Protein AF-A0A099Y282-F1 (afdb_monomer_lite)

Secondary structure (DSSP, 8-state):
-HHHHHHHHHHTTS-GGGTTTHHHHHHHHHHHHHHHHHHHHTSSSHHHHHHHHH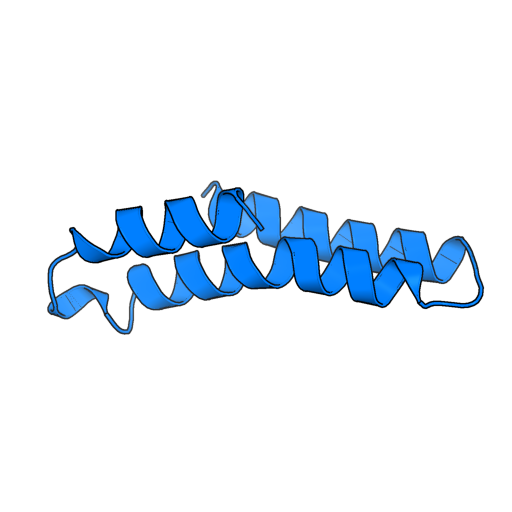HHHHHHHHHH-

Radius of gyration: 13.41 Å; chains: 1; bounding box: 30×16×38 Å

Foldseek 3Di:
DVQLVVLLVVLVPPPPVCVVPPSVLLNVLSVLQVVLQVVLVPDDDPVSNVVSNVRSVVSVVSNVD

Sequence (65 aa):
MELVNAIYTFVEAFPNTEKYGLSSQITRSAVSIPSNIAEGASRNSEKDFARFLEIALGSAFELET

Structure (mmCIF, N/CA/C/O backbone):
data_AF-A0A099Y282-F1
#
_entry.id   AF-A0A099Y282-F1
#
loop_
_atom_site.group_PDB
_atom_site.id
_atom_site.type_symbol
_atom_site.label_atom_id
_atom_site.label_alt_id
_atom_site.label_comp_id
_atom_site.label_asym_id
_atom_site.label_entity_id
_atom_site.label_seq_id
_atom_site.pdbx_PDB_ins_code
_atom_site.Cartn_x
_atom_site.Cartn_y
_atom_site.Cartn_z
_atom_site.occupancy
_atom_site.B_iso_or_equiv
_atom_site.auth_seq_id
_atom_site.auth_comp_id
_atom_site.auth_asym_id
_atom_site.auth_atom_id
_atom_site.pdbx_PDB_model_num
ATOM 1 N N . MET A 1 1 ? -8.276 -3.048 -6.299 1.00 87.12 1 MET A N 1
ATOM 2 C CA . MET A 1 1 ? -8.833 -2.165 -5.247 1.00 87.12 1 MET A CA 1
ATOM 3 C C . MET A 1 1 ? -9.749 -2.892 -4.262 1.00 87.12 1 MET A C 1
ATOM 5 O O . MET A 1 1 ? -10.033 -2.323 -3.220 1.00 87.12 1 MET A O 1
ATOM 9 N N . GLU A 1 2 ? -10.170 -4.135 -4.523 1.00 96.25 2 GLU A N 1
ATOM 10 C CA . GLU A 1 2 ? -11.045 -4.899 -3.612 1.00 96.25 2 GLU A CA 1
ATOM 11 C C . GLU A 1 2 ? -10.482 -5.037 -2.189 1.00 96.25 2 GLU A C 1
ATOM 13 O O . GLU A 1 2 ? -11.203 -4.755 -1.237 1.00 96.25 2 GLU A O 1
ATOM 18 N N . LEU A 1 3 ? -9.187 -5.357 -2.043 1.00 95.25 3 LEU A N 1
ATOM 19 C CA . LEU A 1 3 ? -8.508 -5.416 -0.739 1.00 95.25 3 LEU A CA 1
ATOM 20 C C . LEU A 1 3 ? -8.658 -4.109 0.050 1.00 95.25 3 LEU A C 1
ATOM 22 O O . LEU A 1 3 ? -9.017 -4.131 1.220 1.00 95.25 3 LEU A O 1
ATOM 26 N N . VAL A 1 4 ? -8.409 -2.969 -0.601 1.00 97.75 4 VA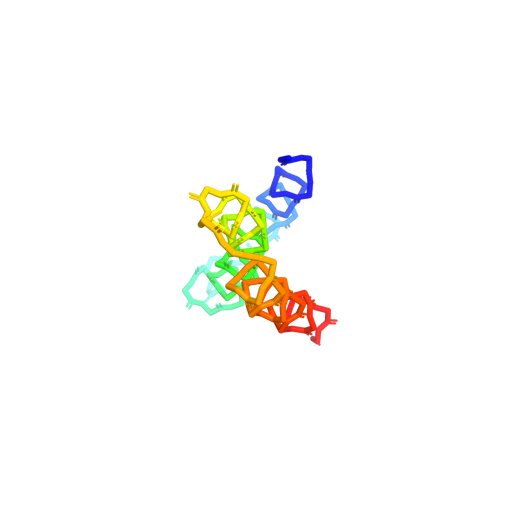L A N 1
ATOM 27 C CA . VAL A 1 4 ? -8.497 -1.649 0.036 1.00 97.75 4 VAL A CA 1
ATOM 28 C C . VAL A 1 4 ? -9.915 -1.414 0.547 1.00 97.75 4 VAL A C 1
ATOM 30 O O . VAL A 1 4 ? -10.087 -1.077 1.713 1.00 97.75 4 VAL A O 1
ATOM 33 N N . ASN A 1 5 ? -10.931 -1.662 -0.282 1.00 97.81 5 ASN A N 1
ATOM 34 C CA . ASN A 1 5 ? -12.328 -1.493 0.122 1.00 97.81 5 ASN A CA 1
ATOM 35 C C . ASN A 1 5 ? -12.688 -2.385 1.320 1.00 97.81 5 ASN A C 1
ATOM 37 O O . ASN A 1 5 ? -13.291 -1.901 2.274 1.00 97.81 5 ASN A O 1
ATOM 41 N N . ALA A 1 6 ? -12.270 -3.655 1.301 1.00 98.00 6 ALA A N 1
ATOM 42 C CA . ALA A 1 6 ? -12.498 -4.578 2.410 1.00 98.00 6 ALA A CA 1
ATOM 43 C C . ALA A 1 6 ? -11.834 -4.095 3.709 1.00 98.00 6 ALA A C 1
ATOM 45 O O . ALA A 1 6 ? -12.449 -4.158 4.771 1.00 98.00 6 ALA A O 1
ATOM 46 N N . ILE A 1 7 ? -10.614 -3.556 3.624 1.00 98.12 7 ILE A N 1
ATOM 47 C CA . ILE A 1 7 ? -9.903 -2.991 4.774 1.00 98.12 7 ILE A CA 1
ATOM 48 C C . ILE A 1 7 ? -10.605 -1.748 5.321 1.00 98.12 7 ILE A C 1
ATOM 50 O O . ILE A 1 7 ? -10.756 -1.641 6.535 1.00 98.12 7 ILE A O 1
ATOM 54 N N . TYR A 1 8 ? -11.072 -0.834 4.465 1.00 97.31 8 TYR A N 1
ATOM 55 C CA . TYR A 1 8 ? -11.830 0.336 4.919 1.00 97.31 8 TYR A CA 1
ATOM 56 C C . TYR A 1 8 ? -13.091 -0.079 5.684 1.00 97.31 8 TYR A C 1
ATOM 58 O O . TYR A 1 8 ? -13.302 0.392 6.797 1.00 97.31 8 TYR A O 1
ATOM 66 N N . THR A 1 9 ? -13.866 -1.026 5.150 1.00 97.88 9 THR A N 1
ATOM 67 C CA . THR A 1 9 ? -15.041 -1.568 5.849 1.00 97.88 9 THR A CA 1
ATOM 68 C C . THR A 1 9 ? -14.666 -2.291 7.147 1.00 97.88 9 THR A C 1
ATOM 70 O O . THR A 1 9 ? -15.378 -2.183 8.140 1.00 97.88 9 THR A O 1
ATOM 73 N N . PHE A 1 10 ? -13.543 -3.010 7.181 1.00 97.00 10 PHE A N 1
ATOM 74 C CA . PHE A 1 10 ? -13.081 -3.702 8.385 1.00 97.00 10 PHE A CA 1
ATOM 75 C C . PHE A 1 10 ? -12.721 -2.729 9.518 1.00 97.00 10 PHE A C 1
ATOM 77 O O . PHE A 1 10 ? -13.148 -2.923 10.657 1.00 97.00 10 PHE A O 1
ATOM 84 N N . VAL A 1 11 ? -11.979 -1.656 9.221 1.00 97.44 11 VAL A N 1
ATOM 85 C CA . VAL A 1 11 ? -11.542 -0.701 10.255 1.00 97.44 11 VAL A CA 1
ATOM 86 C C . VAL A 1 11 ? -12.666 0.208 10.761 1.00 97.44 11 VAL A C 1
ATOM 88 O O . VAL A 1 11 ? -12.511 0.805 11.822 1.00 97.44 11 VAL A O 1
ATOM 91 N N . GLU A 1 12 ? -13.802 0.304 10.060 1.00 96.50 12 GLU A N 1
ATOM 92 C CA . GLU A 1 12 ? -14.998 1.016 10.546 1.00 96.50 12 GLU A CA 1
ATOM 93 C C . GLU A 1 12 ? -15.578 0.394 11.825 1.00 96.50 12 GLU A C 1
ATOM 95 O O . GLU A 1 12 ? -16.235 1.085 12.602 1.00 96.50 12 GLU A O 1
ATOM 100 N N . ALA A 1 13 ? -15.305 -0.889 12.082 1.00 96.69 13 ALA A N 1
ATOM 101 C CA . ALA A 1 13 ? -15.732 -1.575 13.299 1.00 96.69 13 ALA A CA 1
ATOM 102 C C . ALA A 1 13 ? -14.844 -1.273 14.524 1.00 96.69 13 ALA A C 1
ATOM 104 O O . ALA A 1 13 ? -15.165 -1.703 15.634 1.00 96.69 13 ALA A O 1
ATOM 105 N N . PHE A 1 14 ? -13.717 -0.573 14.350 1.00 97.25 14 PHE A N 1
ATOM 106 C CA . PHE A 1 14 ? -12.782 -0.302 15.443 1.00 97.25 14 PHE A CA 1
ATOM 107 C C . PHE A 1 14 ? -13.295 0.827 16.350 1.00 97.25 14 PHE A C 1
ATOM 109 O O . PHE A 1 14 ? -13.998 1.734 15.896 1.00 97.25 14 PHE A O 1
ATOM 116 N N . PRO A 1 15 ? -12.930 0.829 17.646 1.00 97.81 15 PRO A N 1
ATOM 117 C CA . PRO A 1 15 ? -13.255 1.944 18.522 1.00 97.81 15 PRO A CA 1
ATOM 118 C C . PRO A 1 15 ? -12.564 3.228 18.045 1.00 97.81 15 PRO A C 1
ATOM 120 O O . PRO A 1 15 ? -11.435 3.207 17.559 1.00 97.81 15 PRO A O 1
ATOM 123 N N . ASN A 1 16 ? -13.204 4.381 18.270 1.00 95.88 16 ASN A N 1
ATOM 124 C CA . ASN A 1 16 ? -12.666 5.691 17.872 1.00 95.88 16 ASN A CA 1
ATOM 125 C C . ASN A 1 16 ? -11.260 5.987 18.430 1.00 95.88 16 ASN A C 1
ATOM 127 O O . ASN A 1 16 ? -10.534 6.795 17.852 1.00 95.88 16 ASN A O 1
ATOM 131 N N . THR A 1 17 ? -10.869 5.344 19.533 1.00 97.69 17 THR A N 1
ATOM 132 C CA . THR A 1 17 ? -9.523 5.441 20.115 1.00 97.69 17 THR A CA 1
ATOM 133 C C . THR A 1 17 ? -8.430 4.929 19.175 1.00 97.69 17 THR A C 1
ATOM 135 O O . THR A 1 17 ? -7.316 5.436 19.226 1.00 97.69 17 THR A O 1
ATOM 138 N N . GLU A 1 18 ? -8.748 3.996 18.274 1.00 97.12 18 GLU A N 1
ATOM 139 C CA . GLU A 1 18 ? -7.802 3.404 17.318 1.00 97.12 18 GLU A CA 1
ATOM 140 C C . GLU A 1 18 ? -7.721 4.145 15.981 1.00 97.12 18 GLU A C 1
ATOM 142 O O . GLU A 1 18 ? -6.880 3.823 15.140 1.00 97.12 18 GLU A O 1
ATOM 147 N N . LYS A 1 19 ? -8.544 5.184 15.783 1.00 92.81 19 LYS A N 1
ATOM 148 C CA . LYS A 1 19 ? -8.643 5.913 14.510 1.00 92.81 19 LYS A CA 1
ATOM 149 C C . LYS A 1 19 ? -7.284 6.381 13.981 1.00 92.81 19 LYS A C 1
ATOM 151 O O . LYS A 1 19 ? -7.033 6.298 12.782 1.00 92.81 19 LYS A O 1
ATOM 156 N N . TYR A 1 20 ? -6.419 6.874 14.867 1.00 94.12 20 TYR A N 1
ATOM 157 C CA . TYR A 1 20 ? -5.065 7.334 14.529 1.00 94.12 20 TYR A CA 1
ATOM 158 C C . TYR A 1 20 ? -3.972 6.300 14.852 1.00 94.12 20 TYR A C 1
ATOM 160 O O . TYR A 1 20 ? -2.817 6.508 14.486 1.00 94.12 20 TYR A O 1
ATOM 168 N N . GLY A 1 21 ? -4.340 5.205 15.522 1.00 96.25 21 GLY A N 1
ATOM 169 C CA . GLY A 1 21 ? -3.488 4.062 15.832 1.00 96.25 21 GLY A CA 1
ATOM 170 C C . GLY A 1 21 ? -3.626 2.986 14.759 1.00 96.25 21 GLY A C 1
ATOM 171 O O . GLY A 1 21 ? -3.217 3.198 13.612 1.00 96.25 21 GLY A O 1
ATOM 172 N N . LEU A 1 22 ? -4.220 1.848 15.126 1.00 96.56 22 LEU A N 1
ATOM 173 C CA . LEU A 1 22 ? -4.321 0.675 14.255 1.00 96.56 22 LEU A CA 1
ATOM 174 C C . LEU A 1 22 ? -5.070 0.957 12.949 1.00 96.56 22 LEU A C 1
ATOM 176 O O . LEU A 1 22 ? -4.561 0.628 11.879 1.00 96.56 22 LEU A O 1
ATOM 180 N N . SER A 1 23 ? -6.226 1.632 12.995 1.00 97.69 23 SER A N 1
ATOM 181 C CA . SER A 1 23 ? -7.016 1.910 11.784 1.00 97.69 23 SER A CA 1
ATOM 182 C C . SER A 1 23 ? -6.202 2.686 10.749 1.00 97.69 23 SER A C 1
ATOM 184 O O . SER A 1 23 ? -6.278 2.418 9.549 1.00 97.69 23 SER A O 1
ATOM 186 N N . SER A 1 24 ? -5.383 3.637 11.205 1.00 97.44 24 SER A N 1
ATOM 187 C CA . SER A 1 24 ? -4.545 4.439 10.321 1.00 97.44 24 SER A CA 1
ATOM 188 C C . SER A 1 24 ? -3.334 3.676 9.779 1.00 97.44 24 SER A C 1
ATOM 190 O O . SER A 1 24 ? -2.929 3.950 8.652 1.00 97.44 24 SER A O 1
ATOM 192 N N . GLN A 1 25 ? -2.748 2.752 10.545 1.00 97.69 25 GLN A N 1
ATOM 193 C CA . GLN A 1 25 ? -1.641 1.915 10.064 1.00 97.69 25 GLN A CA 1
ATOM 194 C C . GLN A 1 25 ? -2.139 0.922 9.009 1.00 97.69 25 GLN A C 1
ATOM 196 O O . GLN A 1 25 ? -1.681 0.971 7.870 1.00 97.69 25 GLN A O 1
ATOM 201 N N . ILE A 1 26 ? -3.179 0.151 9.337 1.00 98.00 26 ILE A N 1
ATOM 202 C CA . ILE A 1 26 ? -3.787 -0.859 8.457 1.00 98.00 26 ILE A CA 1
ATOM 203 C C . ILE A 1 26 ? -4.234 -0.234 7.123 1.00 98.00 26 ILE A C 1
ATOM 205 O O . ILE A 1 26 ? -3.914 -0.746 6.050 1.00 98.00 26 ILE A O 1
ATOM 209 N N . THR A 1 27 ? -4.943 0.903 7.157 1.00 98.00 27 THR A N 1
ATOM 210 C CA . THR A 1 27 ? -5.420 1.561 5.923 1.00 98.00 27 THR A CA 1
ATOM 211 C C . THR A 1 27 ? -4.277 2.054 5.039 1.00 98.00 27 THR A C 1
ATOM 213 O O . THR A 1 27 ? -4.342 1.891 3.819 1.00 98.00 27 THR A O 1
ATOM 216 N N . ARG A 1 28 ? -3.208 2.619 5.617 1.00 98.19 28 ARG A N 1
ATOM 217 C CA . ARG A 1 28 ? -2.043 3.068 4.840 1.00 98.19 28 ARG A CA 1
ATOM 218 C C . ARG A 1 28 ? -1.306 1.903 4.193 1.00 98.19 28 ARG A C 1
ATOM 220 O O . ARG A 1 28 ? -1.017 1.990 3.000 1.00 98.19 28 ARG A O 1
ATOM 227 N N . SER A 1 29 ? -1.044 0.827 4.932 1.00 98.19 29 SER A N 1
ATOM 228 C CA . SER A 1 29 ? -0.361 -0.353 4.388 1.00 98.19 29 SER A CA 1
ATOM 229 C C . SER A 1 29 ? -1.194 -0.987 3.270 1.00 98.19 29 SER A C 1
ATOM 231 O O . SER A 1 29 ? -0.679 -1.219 2.177 1.00 98.19 29 SER A O 1
ATOM 233 N N . ALA A 1 30 ? -2.513 -1.121 3.455 1.00 98.38 30 ALA A N 1
ATOM 234 C CA . ALA A 1 30 ? -3.416 -1.639 2.426 1.00 98.38 30 ALA A CA 1
ATOM 235 C C . ALA A 1 30 ? -3.457 -0.787 1.146 1.00 98.38 30 ALA A C 1
ATOM 237 O O . ALA A 1 30 ? -3.466 -1.340 0.048 1.00 98.38 30 ALA A O 1
ATOM 238 N N . VAL A 1 31 ? -3.470 0.548 1.259 1.00 98.56 31 VAL A N 1
ATOM 239 C CA . VAL A 1 31 ? -3.440 1.464 0.100 1.00 98.56 31 VAL A CA 1
ATOM 240 C C . VAL A 1 31 ? -2.071 1.460 -0.587 1.00 98.56 31 VAL A C 1
ATOM 242 O O . VAL A 1 31 ? -1.996 1.556 -1.816 1.00 98.56 31 VAL A O 1
ATOM 245 N N . SER A 1 32 ? -0.990 1.314 0.180 1.00 98.62 32 SER A N 1
ATOM 246 C CA . SER A 1 32 ? 0.387 1.290 -0.323 1.00 98.62 32 SER A CA 1
ATOM 247 C C . SER A 1 32 ? 0.642 0.130 -1.293 1.00 98.62 32 SER A C 1
ATOM 249 O O . SER A 1 32 ? 1.328 0.324 -2.297 1.00 98.62 32 SER A O 1
ATOM 251 N N . ILE A 1 33 ? 0.043 -1.045 -1.062 1.00 98.69 33 ILE A N 1
ATOM 252 C CA . ILE A 1 33 ? 0.228 -2.244 -1.901 1.00 98.69 33 ILE A CA 1
ATOM 253 C C . ILE A 1 33 ? -0.137 -1.983 -3.380 1.00 98.69 33 ILE A C 1
ATOM 255 O O . ILE A 1 33 ? 0.757 -2.026 -4.229 1.00 98.69 33 ILE A O 1
ATOM 259 N N .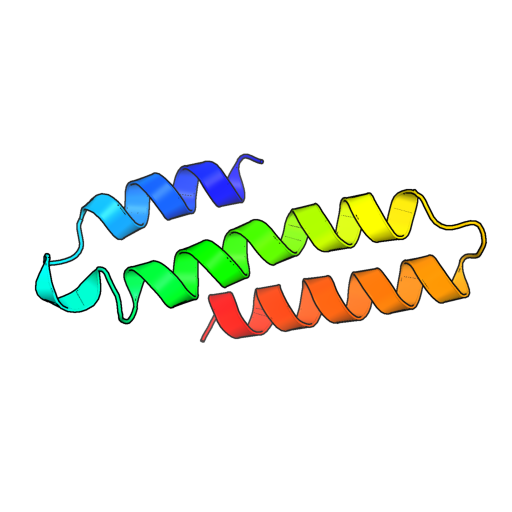 PRO A 1 34 ? -1.402 -1.678 -3.750 1.00 98.38 34 PRO A N 1
ATOM 260 C CA . PRO A 1 34 ? -1.758 -1.436 -5.147 1.00 98.38 34 PRO A CA 1
ATOM 261 C C . PRO A 1 34 ? -1.123 -0.157 -5.704 1.00 98.38 34 PRO A C 1
ATOM 263 O O . PRO A 1 34 ? -0.874 -0.092 -6.906 1.00 98.38 34 PRO A O 1
ATOM 266 N N . SER A 1 35 ? -0.837 0.837 -4.854 1.00 98.44 35 SER A N 1
ATOM 267 C CA . SER A 1 35 ? -0.186 2.084 -5.274 1.00 98.44 35 SER A CA 1
ATOM 268 C C . SER A 1 35 ? 1.236 1.828 -5.771 1.00 98.44 35 SER A C 1
ATOM 270 O O . SER A 1 35 ? 1.580 2.256 -6.869 1.00 98.44 35 SER A O 1
ATOM 272 N N . ASN A 1 36 ? 2.032 1.057 -5.023 1.00 98.69 36 ASN A N 1
ATOM 273 C CA . ASN A 1 36 ? 3.389 0.696 -5.430 1.00 98.69 36 ASN A CA 1
ATOM 274 C C . ASN A 1 36 ? 3.397 -0.227 -6.654 1.00 98.69 36 ASN A C 1
ATOM 276 O O . ASN A 1 36 ? 4.225 -0.038 -7.538 1.00 98.69 36 ASN A O 1
ATOM 280 N N . ILE A 1 37 ? 2.453 -1.170 -6.773 1.00 98.50 37 ILE A N 1
ATOM 281 C CA . ILE A 1 37 ? 2.335 -2.007 -7.983 1.00 98.50 37 ILE A CA 1
ATOM 282 C C . ILE A 1 37 ? 2.068 -1.135 -9.219 1.00 98.50 37 ILE A C 1
ATOM 284 O O . ILE A 1 37 ? 2.744 -1.288 -10.236 1.00 98.50 37 ILE A O 1
ATOM 288 N N . ALA A 1 38 ? 1.109 -0.206 -9.134 1.00 98.12 38 ALA A N 1
ATOM 289 C CA . ALA A 1 38 ? 0.774 0.694 -10.236 1.00 98.12 38 ALA A CA 1
ATOM 290 C C . ALA A 1 38 ? 1.933 1.644 -10.576 1.00 98.12 38 ALA A C 1
ATOM 292 O O . ALA A 1 38 ? 2.248 1.847 -11.749 1.00 98.12 38 ALA A O 1
ATOM 293 N N . GLU A 1 39 ? 2.603 2.191 -9.559 1.00 98.50 39 GLU A N 1
ATOM 294 C CA . GLU A 1 39 ? 3.771 3.046 -9.751 1.00 98.50 39 GLU A CA 1
ATOM 295 C C . GLU A 1 39 ? 4.918 2.281 -10.417 1.00 98.50 39 GLU A C 1
ATOM 297 O O . GLU A 1 39 ? 5.510 2.779 -11.374 1.00 98.50 39 GLU A O 1
ATOM 302 N N . GLY A 1 40 ? 5.189 1.054 -9.976 1.00 98.31 40 GLY A N 1
ATOM 303 C CA . GLY A 1 40 ? 6.179 0.168 -10.574 1.00 98.31 40 GLY A CA 1
ATOM 304 C C . GLY A 1 40 ? 5.880 -0.166 -12.033 1.00 98.31 40 GLY A C 1
ATOM 305 O O . GLY A 1 40 ? 6.777 -0.089 -12.869 1.00 98.31 40 GLY A O 1
ATOM 306 N N . ALA A 1 41 ? 4.619 -0.458 -12.354 1.00 98.06 41 ALA A N 1
ATOM 307 C CA . ALA A 1 41 ? 4.179 -0.750 -13.717 1.00 98.06 41 ALA A CA 1
ATOM 308 C C . ALA A 1 41 ? 4.339 0.446 -14.676 1.00 98.06 41 ALA A C 1
ATOM 310 O O . ALA A 1 41 ? 4.414 0.258 -15.886 1.00 98.06 41 ALA A O 1
ATOM 311 N N . SER A 1 42 ? 4.417 1.673 -14.149 1.00 97.69 42 SER A N 1
ATOM 312 C CA . SER A 1 42 ? 4.684 2.881 -14.942 1.00 97.69 42 SER A CA 1
ATOM 313 C C . SER A 1 42 ? 6.174 3.117 -15.244 1.00 97.69 42 SER A C 1
ATOM 315 O O . SER A 1 42 ? 6.514 4.063 -15.957 1.00 97.69 42 SER A O 1
ATOM 317 N N . ARG A 1 43 ? 7.085 2.309 -14.678 1.00 97.00 43 ARG A N 1
ATOM 318 C CA . ARG A 1 43 ? 8.537 2.489 -14.832 1.00 97.00 43 ARG A CA 1
ATOM 319 C C . ARG A 1 43 ? 9.059 1.845 -16.117 1.00 97.00 43 ARG A C 1
ATOM 321 O O . ARG A 1 43 ? 8.488 0.903 -16.650 1.00 97.00 43 ARG A O 1
ATOM 328 N N . ASN A 1 44 ? 10.195 2.353 -16.595 1.00 94.38 44 ASN A N 1
ATOM 329 C CA . ASN A 1 44 ? 10.764 1.986 -17.898 1.00 94.38 44 ASN A CA 1
ATOM 330 C C . ASN A 1 44 ? 11.638 0.720 -17.873 1.00 94.38 44 ASN A C 1
ATOM 332 O O . ASN A 1 44 ? 12.129 0.308 -18.921 1.00 94.38 44 ASN A O 1
ATOM 336 N N . SER A 1 45 ? 11.898 0.135 -16.698 1.00 97.44 45 SER A N 1
ATOM 337 C CA . SER A 1 45 ? 12.769 -1.034 -16.562 1.00 97.44 45 SER A CA 1
ATOM 338 C C . SER A 1 45 ? 12.162 -2.092 -15.647 1.00 97.44 45 SER A C 1
ATOM 340 O O . SER A 1 45 ? 11.522 -1.774 -14.644 1.00 97.44 45 SER A O 1
ATOM 342 N N . GLU A 1 46 ? 12.424 -3.363 -15.956 1.00 97.69 46 GLU A N 1
ATOM 343 C CA . GLU A 1 46 ? 12.022 -4.489 -15.103 1.00 97.69 46 GLU A CA 1
ATOM 344 C C . GLU A 1 46 ? 12.651 -4.396 -13.709 1.00 97.69 46 GLU A C 1
ATOM 346 O O . GLU A 1 46 ? 12.017 -4.743 -12.717 1.00 97.69 46 GLU A O 1
ATOM 351 N N . LYS A 1 47 ? 13.877 -3.864 -13.617 1.00 98.19 47 LYS A N 1
ATOM 352 C CA . LYS A 1 47 ? 14.564 -3.642 -12.340 1.00 98.19 47 LYS A CA 1
ATOM 353 C C . LYS A 1 47 ? 13.811 -2.647 -11.456 1.00 98.19 47 LYS A C 1
ATOM 355 O O . LYS A 1 47 ? 13.682 -2.874 -10.256 1.00 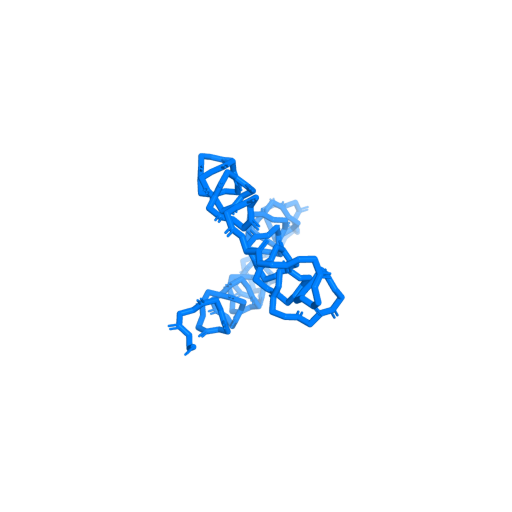98.19 47 LYS A O 1
ATOM 360 N N . ASP A 1 48 ? 13.319 -1.551 -12.033 1.00 97.62 48 ASP A N 1
ATOM 361 C CA . ASP A 1 48 ? 12.508 -0.591 -11.285 1.00 97.62 48 ASP A CA 1
ATOM 362 C C . ASP A 1 48 ? 11.165 -1.193 -10.892 1.00 97.62 48 ASP A C 1
ATOM 364 O O . ASP A 1 48 ? 10.745 -1.021 -9.749 1.00 97.62 48 ASP A O 1
ATOM 368 N N . PHE A 1 49 ? 10.515 -1.931 -11.797 1.00 98.56 49 PHE A N 1
ATOM 369 C CA . PHE A 1 49 ? 9.260 -2.599 -11.472 1.00 98.56 49 PHE A CA 1
ATOM 370 C C . PHE A 1 49 ? 9.436 -3.583 -10.306 1.00 98.56 49 PHE A C 1
ATOM 372 O O . PHE A 1 49 ? 8.688 -3.506 -9.334 1.00 98.56 49 PHE A O 1
ATOM 379 N N . ALA A 1 50 ? 10.476 -4.423 -10.342 1.00 98.56 50 ALA A N 1
ATOM 380 C CA . ALA A 1 50 ? 10.802 -5.360 -9.268 1.00 98.56 50 ALA A CA 1
ATOM 381 C C . ALA A 1 50 ? 11.008 -4.653 -7.918 1.00 98.56 50 ALA A C 1
ATOM 383 O O . ALA A 1 50 ? 10.431 -5.072 -6.918 1.00 98.56 50 ALA A O 1
ATOM 384 N N . ARG A 1 51 ? 11.733 -3.526 -7.891 1.00 98.62 51 ARG A N 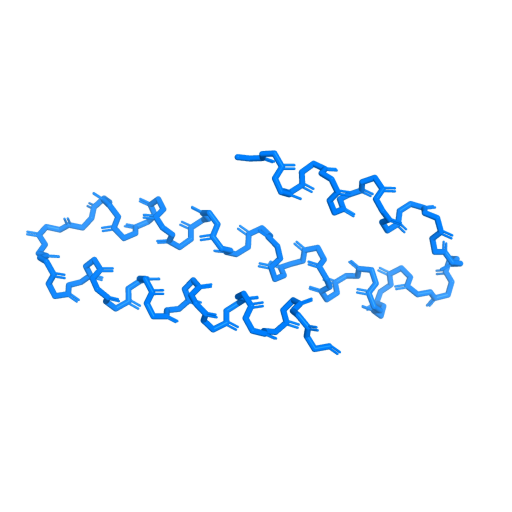1
ATOM 385 C CA . ARG A 1 51 ? 11.911 -2.720 -6.670 1.00 98.62 51 ARG A CA 1
ATOM 386 C C . ARG A 1 51 ? 10.576 -2.244 -6.088 1.00 98.62 51 ARG A C 1
ATOM 388 O O . ARG A 1 51 ? 10.393 -2.242 -4.877 1.00 98.62 51 ARG A O 1
ATOM 395 N N . PHE A 1 52 ? 9.639 -1.816 -6.929 1.00 98.75 52 PHE A N 1
ATOM 396 C CA . PHE A 1 52 ? 8.313 -1.404 -6.462 1.00 98.75 52 PHE A CA 1
ATOM 397 C C . PHE A 1 52 ? 7.458 -2.586 -5.987 1.00 98.75 52 PHE A C 1
ATOM 399 O O . PHE A 1 52 ? 6.698 -2.433 -5.031 1.00 98.75 52 PHE A O 1
ATOM 406 N N . LEU A 1 53 ? 7.615 -3.770 -6.587 1.00 9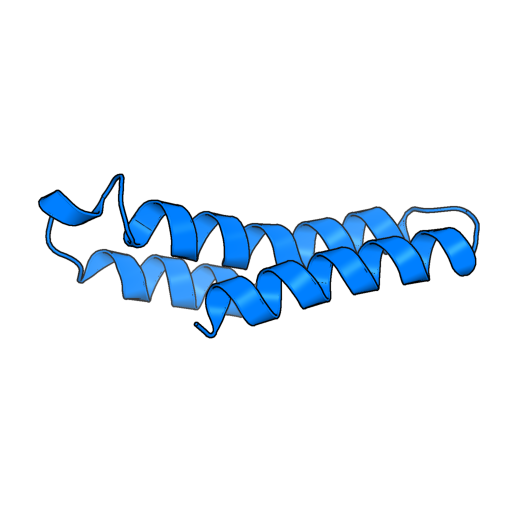8.69 53 LEU A N 1
ATOM 407 C CA . LEU A 1 53 ? 6.989 -4.996 -6.084 1.00 98.69 53 LEU A CA 1
ATOM 408 C C . LEU A 1 53 ? 7.532 -5.393 -4.706 1.00 98.69 53 LEU A C 1
ATOM 410 O O . LEU A 1 53 ? 6.748 -5.797 -3.854 1.00 98.69 53 LEU A O 1
ATOM 414 N N . GLU A 1 54 ? 8.832 -5.227 -4.451 1.00 98.75 54 GLU A N 1
ATOM 415 C CA . GLU A 1 54 ? 9.420 -5.445 -3.121 1.00 98.75 54 GLU A CA 1
ATOM 416 C C . GLU A 1 54 ? 8.822 -4.497 -2.071 1.00 98.75 54 GLU A C 1
ATOM 418 O O . GLU A 1 54 ? 8.502 -4.927 -0.963 1.00 98.75 54 GLU A O 1
ATOM 423 N N . ILE A 1 55 ? 8.598 -3.225 -2.421 1.00 98.75 55 ILE A N 1
ATOM 424 C CA . ILE A 1 55 ? 7.938 -2.260 -1.525 1.00 98.75 55 ILE A CA 1
ATOM 425 C C . ILE A 1 55 ? 6.482 -2.670 -1.270 1.00 98.75 55 ILE A C 1
ATOM 427 O O . ILE A 1 55 ? 6.041 -2.685 -0.121 1.00 98.75 55 ILE A O 1
ATOM 431 N N . ALA A 1 56 ? 5.743 -3.041 -2.321 1.00 98.69 56 ALA A N 1
ATOM 432 C CA . ALA A 1 56 ? 4.370 -3.521 -2.190 1.00 98.69 56 ALA A CA 1
ATOM 433 C C . ALA A 1 56 ? 4.289 -4.770 -1.297 1.00 98.69 56 ALA A C 1
ATOM 435 O O . ALA A 1 56 ? 3.395 -4.868 -0.459 1.00 98.69 56 ALA A O 1
ATOM 436 N N . LEU A 1 57 ? 5.246 -5.690 -1.433 1.00 98.69 57 LEU A N 1
ATOM 437 C CA . LEU A 1 57 ? 5.358 -6.879 -0.593 1.00 98.69 57 LEU A CA 1
ATOM 438 C C . LEU A 1 57 ? 5.665 -6.517 0.867 1.00 98.69 57 LEU A C 1
ATOM 440 O O . LEU A 1 57 ? 5.052 -7.076 1.771 1.00 98.69 57 LEU A O 1
ATOM 444 N N . GLY A 1 58 ? 6.544 -5.542 1.109 1.00 98.62 58 GLY A N 1
ATOM 445 C CA . GLY A 1 58 ? 6.795 -5.012 2.451 1.00 98.62 58 GLY A CA 1
ATOM 446 C C . GLY A 1 58 ? 5.529 -4.457 3.110 1.00 98.62 58 GLY A C 1
ATOM 447 O O . GLY A 1 58 ? 5.238 -4.789 4.256 1.00 98.62 58 GLY A O 1
ATOM 448 N N . SER A 1 59 ? 4.723 -3.685 2.372 1.00 98.62 59 SER A N 1
ATOM 449 C CA . SER A 1 59 ? 3.423 -3.207 2.866 1.00 98.62 59 SER A CA 1
ATOM 450 C C . SER A 1 59 ? 2.410 -4.336 3.093 1.00 98.62 59 SER A C 1
ATOM 452 O O . SER A 1 59 ? 1.561 -4.211 3.971 1.00 98.62 59 SER A O 1
ATOM 454 N N . ALA A 1 60 ? 2.485 -5.436 2.337 1.00 98.44 60 ALA A N 1
ATOM 455 C CA . ALA A 1 60 ? 1.644 -6.610 2.571 1.00 98.44 60 ALA A CA 1
ATOM 456 C C . ALA A 1 60 ? 2.007 -7.325 3.881 1.00 98.44 60 ALA A C 1
ATOM 458 O O . ALA A 1 60 ? 1.107 -7.660 4.644 1.00 98.44 60 ALA A O 1
ATOM 459 N N . PHE A 1 61 ? 3.299 -7.484 4.181 1.00 98.38 61 PHE A N 1
ATOM 460 C CA . PHE A 1 61 ? 3.746 -8.048 5.460 1.00 98.38 61 PHE A CA 1
ATOM 461 C C . PHE A 1 61 ? 3.413 -7.149 6.656 1.00 98.38 61 PHE A C 1
ATOM 463 O O . PHE A 1 61 ? 3.031 -7.647 7.711 1.00 98.38 61 PHE A O 1
ATOM 470 N N . GLU A 1 62 ? 3.521 -5.827 6.495 1.00 97.81 62 GLU A N 1
ATOM 471 C CA . GLU A 1 62 ? 3.087 -4.876 7.527 1.00 97.81 62 GLU A CA 1
ATOM 472 C C . GLU A 1 62 ? 1.578 -4.982 7.792 1.00 97.81 62 GLU A C 1
ATOM 474 O O . GLU A 1 62 ? 1.158 -4.913 8.939 1.00 97.81 62 GLU A O 1
ATOM 479 N N . LEU A 1 63 ? 0.765 -5.185 6.749 1.00 97.44 63 LEU A N 1
ATOM 480 C CA . LEU A 1 63 ? -0.682 -5.370 6.882 1.00 97.44 63 LEU A CA 1
ATOM 481 C C . LEU A 1 63 ? -1.064 -6.706 7.548 1.00 97.44 63 LEU A C 1
ATOM 483 O O . LEU A 1 63 ? -2.121 -6.787 8.168 1.00 97.44 63 LEU A O 1
ATOM 487 N N . GLU A 1 64 ? -0.253 -7.751 7.373 1.00 96.12 64 GLU A N 1
ATOM 488 C CA . GLU A 1 64 ? -0.486 -9.090 7.935 1.00 96.12 64 GLU A CA 1
ATOM 489 C C . GLU A 1 64 ? -0.165 -9.190 9.439 1.00 96.12 64 GLU A C 1
ATOM 491 O O . GLU A 1 64 ? -0.755 -10.030 10.120 1.00 96.12 64 GLU A O 1
ATOM 496 N N . THR A 1 65 ? 0.762 -8.364 9.941 1.00 84.56 65 THR A N 1
ATOM 497 C CA . THR A 1 65 ? 1.272 -8.419 11.328 1.00 84.56 65 THR A CA 1
ATOM 498 C C . THR A 1 65 ? 0.282 -7.839 12.338 1.00 84.56 65 THR A C 1
ATOM 500 O O . THR A 1 65 ? 0.100 -8.476 13.402 1.00 84.56 65 THR A O 1
#

pLDDT: mean 97.28, std 2.36, range [84.56, 98.75]